Protein AF-A0A922PU15-F1 (afdb_monomer_lite)

Sequence (54 aa):
MGTLLKLLTKKEYFVCPNCHEHYEFSHSQVKGMLKKYGHINCYYCRTELKQIDE

Secondary structure (DSSP, 8-state):
--SSGGGSS-EEEEE-TTT--EEEEEHHHHHHHHHHHSS-B-TTT-PBPEEE--

Structure (mmCIF, N/CA/C/O backbone):
data_AF-A0A922PU15-F1
#
_entry.id   AF-A0A922PU15-F1
#
loop_
_atom_site.group_PDB
_atom_site.id
_atom_site.type_symbol
_atom_site.label_atom_id
_atom_site.label_alt_id
_atom_site.label_comp_id
_atom_site.label_asym_id
_atom_site.label_entity_id
_atom_site.label_seq_id
_atom_site.pdbx_PDB_ins_code
_atom_site.Cartn_x
_atom_site.Cartn_y
_atom_site.Cartn_z
_atom_site.occupancy
_atom_site.B_iso_or_equiv
_atom_site.auth_seq_id
_atom_site.auth_comp_id
_atom_site.auth_asym_id
_atom_site.auth_atom_id
_atom_site.pdbx_PDB_model_num
ATOM 1 N N . MET A 1 1 ? -6.959 15.585 26.949 1.00 44.25 1 MET A N 1
ATOM 2 C CA . MET A 1 1 ? -7.300 15.551 25.506 1.00 44.25 1 MET A CA 1
ATOM 3 C C . MET A 1 1 ? -6.018 15.582 24.658 1.00 44.25 1 MET A C 1
ATOM 5 O O . MET A 1 1 ? -5.782 16.554 23.961 1.00 44.25 1 MET A O 1
ATOM 9 N N . GLY A 1 2 ? -5.138 14.572 24.755 1.00 45.16 2 GLY A N 1
ATOM 10 C CA . GLY A 1 2 ? -3.756 14.677 24.232 1.00 45.16 2 GLY A CA 1
ATOM 11 C C . GLY A 1 2 ? -3.319 13.617 23.215 1.00 45.16 2 GLY A C 1
ATOM 12 O O . GLY A 1 2 ? -2.217 13.709 22.687 1.00 45.16 2 GLY A O 1
ATOM 13 N N . THR A 1 3 ? -4.149 12.613 22.924 1.00 49.84 3 THR A N 1
ATOM 14 C CA . THR A 1 3 ? -3.704 11.413 22.185 1.00 49.84 3 THR A CA 1
ATOM 15 C C . THR A 1 3 ? -4.139 11.385 20.715 1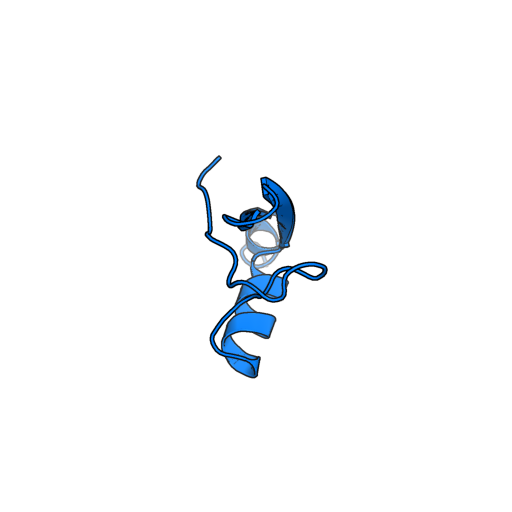.00 49.84 3 THR A C 1
ATOM 17 O O . THR A 1 3 ? -3.607 10.599 19.940 1.00 49.84 3 THR A O 1
ATOM 20 N N . LEU A 1 4 ? -5.065 12.262 20.302 1.00 49.72 4 LEU A N 1
ATOM 21 C CA . LEU A 1 4 ? -5.562 12.334 18.917 1.00 49.72 4 LEU A CA 1
ATOM 22 C C . LEU A 1 4 ? -4.632 13.117 17.975 1.00 49.72 4 LEU A C 1
ATOM 24 O O . LEU A 1 4 ? -4.545 12.789 16.797 1.00 49.72 4 LEU A O 1
ATOM 28 N N . LEU A 1 5 ? -3.889 14.105 18.487 1.00 50.09 5 LEU A N 1
ATOM 29 C CA . LEU A 1 5 ? -3.042 14.979 17.662 1.00 50.09 5 LEU A CA 1
ATOM 30 C C . LEU A 1 5 ? -1.773 14.296 17.128 1.00 50.09 5 LEU A C 1
ATOM 32 O O . LEU A 1 5 ? -1.308 14.649 16.052 1.00 50.09 5 LEU A O 1
ATOM 36 N N . LYS A 1 6 ? -1.239 13.280 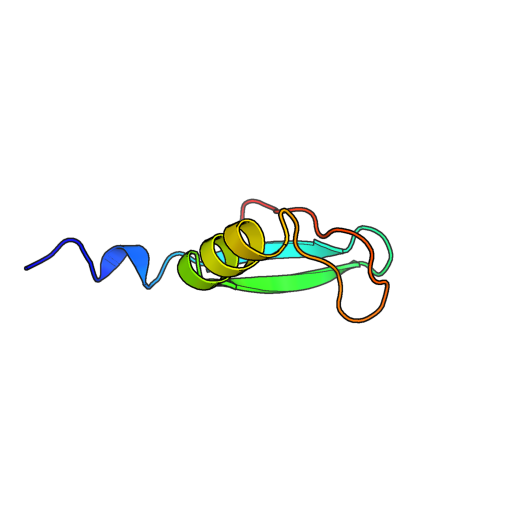17.820 1.00 47.41 6 LYS A N 1
ATOM 37 C CA . LYS A 1 6 ? -0.031 12.552 17.377 1.00 47.41 6 LYS A CA 1
ATOM 38 C C . LYS A 1 6 ? -0.273 11.566 16.228 1.00 47.41 6 LYS A C 1
ATOM 40 O O . LYS A 1 6 ? 0.673 11.197 15.546 1.00 47.41 6 LYS A O 1
ATOM 45 N N . LEU A 1 7 ? -1.518 11.144 16.001 1.00 50.84 7 LEU A N 1
ATOM 46 C CA . LEU A 1 7 ? -1.878 10.301 14.852 1.00 50.84 7 LEU A CA 1
ATOM 47 C C . LEU A 1 7 ? -2.118 11.121 13.576 1.00 50.84 7 LEU A C 1
ATOM 49 O O . LEU A 1 7 ? -2.137 10.548 12.491 1.00 50.84 7 LEU A O 1
ATOM 53 N N . LEU A 1 8 ? -2.291 12.442 13.697 1.00 52.41 8 LEU A N 1
ATOM 54 C CA . LEU A 1 8 ? -2.527 13.334 12.558 1.00 52.41 8 LEU A CA 1
ATOM 55 C C . LEU A 1 8 ? -1.246 13.676 11.787 1.00 52.41 8 LEU A C 1
ATOM 57 O O . LEU A 1 8 ? -1.336 14.126 10.651 1.00 52.41 8 LEU A O 1
ATOM 61 N N . THR A 1 9 ? 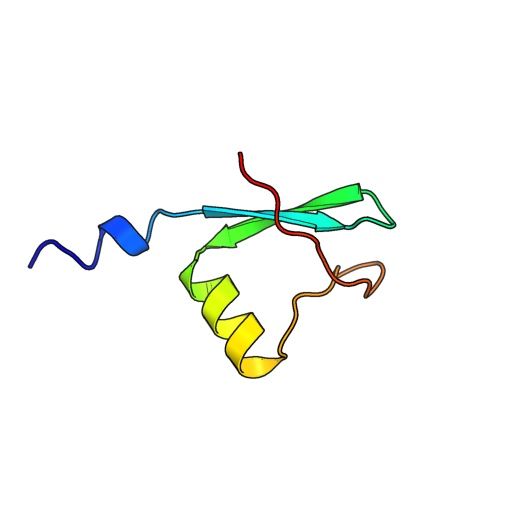-0.069 13.457 12.375 1.00 66.12 9 THR A N 1
ATOM 62 C CA . THR A 1 9 ? 1.221 13.815 11.766 1.00 66.12 9 THR A CA 1
ATOM 63 C C . THR A 1 9 ? 2.035 12.623 11.276 1.00 66.12 9 THR A C 1
ATOM 65 O O . THR A 1 9 ? 3.075 12.836 10.659 1.00 66.12 9 THR A O 1
ATOM 68 N N . LYS A 1 10 ? 1.595 11.377 11.513 1.00 80.88 10 LYS A N 1
ATOM 69 C CA . LYS A 1 10 ? 2.301 10.213 10.967 1.00 80.88 10 LYS A CA 1
ATOM 70 C C . LYS A 1 10 ? 2.007 10.104 9.470 1.00 80.88 10 LYS A C 1
ATOM 72 O O . LYS A 1 10 ? 0.878 9.800 9.072 1.00 80.88 10 LYS A O 1
ATOM 77 N N . LYS A 1 11 ? 3.033 10.391 8.676 1.00 88.88 11 LYS A N 1
ATOM 78 C CA . LYS A 1 11 ? 3.065 10.162 7.235 1.00 88.88 11 LYS A CA 1
ATOM 79 C C . LYS A 1 11 ? 3.490 8.723 6.965 1.00 88.88 11 LYS A C 1
ATOM 81 O O . LYS A 1 11 ? 4.254 8.139 7.732 1.00 88.88 11 LYS A O 1
ATOM 86 N N . GLU A 1 12 ? 2.955 8.162 5.898 1.00 92.44 12 GLU A N 1
ATOM 87 C CA . GLU A 1 12 ? 3.336 6.869 5.353 1.00 92.44 12 GLU A CA 1
ATOM 88 C C . GLU A 1 12 ? 3.741 7.079 3.897 1.00 92.44 12 GLU A C 1
ATOM 90 O O . GLU A 1 12 ? 3.032 7.745 3.132 1.00 92.44 12 GLU A O 1
ATOM 95 N N . TYR A 1 13 ? 4.893 6.524 3.534 1.00 95.06 13 TYR A N 1
ATOM 96 C CA . TYR A 1 13 ? 5.479 6.678 2.214 1.00 95.06 13 TYR A CA 1
ATOM 97 C C . TYR A 1 13 ? 5.278 5.411 1.407 1.00 95.06 13 TYR A C 1
ATOM 99 O O . TYR A 1 13 ? 5.365 4.296 1.920 1.00 95.06 13 TYR A O 1
ATOM 107 N N . PHE A 1 14 ? 4.992 5.590 0.127 1.00 95.81 14 PHE A N 1
ATOM 108 C CA . PHE A 1 14 ? 4.747 4.499 -0.794 1.00 95.81 14 PHE A CA 1
ATOM 109 C C . PHE A 1 14 ? 5.490 4.741 -2.099 1.00 95.81 14 PHE A C 1
ATOM 111 O O . PHE A 1 14 ? 5.621 5.877 -2.547 1.00 95.81 14 PHE A O 1
ATOM 118 N N . VAL A 1 15 ? 5.908 3.662 -2.750 1.00 97.06 15 VAL A N 1
ATOM 119 C CA . VAL A 1 15 ? 6.520 3.701 -4.077 1.00 97.06 15 VAL A CA 1
ATOM 120 C C . VAL A 1 15 ? 5.799 2.751 -5.024 1.00 97.06 15 VAL A C 1
ATOM 122 O O . VAL A 1 15 ? 5.439 1.624 -4.666 1.00 97.06 15 VAL A O 1
ATOM 125 N N . CYS A 1 16 ? 5.569 3.200 -6.256 1.00 97.44 16 CYS A N 1
ATOM 126 C CA . CYS A 1 16 ? 5.102 2.327 -7.323 1.00 97.44 16 CYS A CA 1
ATOM 127 C C . CYS A 1 16 ? 6.278 1.491 -7.848 1.00 97.44 16 CYS A C 1
ATOM 129 O O . CYS A 1 16 ? 7.226 2.064 -8.380 1.00 97.44 16 CYS A O 1
ATOM 131 N N . PRO A 1 17 ? 6.228 0.151 -7.800 1.00 96.00 17 PRO A N 1
ATOM 132 C CA . PRO A 1 17 ? 7.328 -0.678 -8.294 1.00 96.00 17 PRO A CA 1
ATOM 133 C C . PRO A 1 17 ? 7.458 -0.684 -9.827 1.00 96.00 17 PRO A C 1
ATOM 135 O O . PRO A 1 17 ? 8.433 -1.217 -10.338 1.00 96.00 17 PRO A O 1
ATOM 138 N N . ASN A 1 18 ? 6.477 -0.144 -10.561 1.00 96.50 18 ASN A N 1
ATOM 139 C CA . ASN A 1 18 ? 6.476 -0.143 -12.026 1.00 96.50 18 ASN A CA 1
ATOM 140 C C . ASN A 1 18 ? 7.002 1.171 -12.624 1.00 96.50 18 ASN A C 1
ATOM 142 O O . ASN A 1 18 ? 7.858 1.151 -13.500 1.00 96.50 18 ASN A O 1
ATOM 146 N N . CYS A 1 19 ? 6.494 2.319 -12.159 1.00 96.38 19 CYS A N 1
ATOM 147 C CA . CYS A 1 19 ? 6.925 3.638 -12.643 1.00 96.38 19 CYS A CA 1
ATOM 148 C C . CYS A 1 19 ? 7.822 4.404 -11.667 1.00 96.38 19 CYS A C 1
ATOM 150 O O . CYS A 1 19 ? 8.234 5.511 -11.991 1.00 96.38 19 CYS A O 1
ATOM 152 N N . HIS A 1 20 ? 8.110 3.842 -10.489 1.00 95.38 20 HIS A N 1
ATOM 153 C CA . HIS A 1 20 ? 8.934 4.458 -9.440 1.00 95.38 20 HIS A CA 1
ATOM 154 C C . HIS A 1 20 ? 8.407 5.801 -8.905 1.00 95.38 20 HIS A C 1
ATOM 156 O O . HIS A 1 20 ? 9.146 6.562 -8.284 1.00 95.38 20 HIS A O 1
ATOM 162 N N . GLU A 1 21 ? 7.115 6.078 -9.101 1.00 96.25 21 GLU A N 1
ATOM 163 C CA . GLU A 1 21 ? 6.454 7.248 -8.523 1.00 96.25 21 GLU A CA 1
ATOM 164 C C . GLU A 1 21 ? 6.336 7.103 -7.002 1.00 96.25 21 GLU A C 1
ATOM 166 O O . GLU A 1 21 ? 5.958 6.034 -6.507 1.00 96.25 21 GLU A O 1
ATOM 171 N N . HIS A 1 22 ? 6.630 8.183 -6.280 1.00 95.44 22 HIS A N 1
ATOM 172 C CA . HIS A 1 22 ? 6.571 8.234 -4.823 1.00 95.44 22 HIS A CA 1
ATOM 173 C C . HIS A 1 22 ? 5.288 8.922 -4.365 1.00 95.44 22 HIS A C 1
ATOM 175 O O . HIS A 1 22 ? 4.849 9.915 -4.942 1.00 95.44 22 HIS A O 1
ATOM 181 N N . TYR A 1 23 ? 4.700 8.401 -3.298 1.00 94.19 23 TYR A N 1
ATOM 182 C CA . TYR A 1 23 ? 3.473 8.913 -2.716 1.00 94.19 23 TYR A CA 1
ATOM 183 C C . TYR A 1 23 ? 3.645 9.110 -1.222 1.00 94.19 23 TYR A C 1
ATOM 185 O O . TYR A 1 23 ? 4.251 8.290 -0.535 1.00 94.19 23 TYR A O 1
ATOM 193 N N . GLU A 1 24 ? 3.043 10.180 -0.727 1.00 94.69 24 GLU A N 1
ATOM 194 C CA . GLU A 1 24 ? 2.964 10.486 0.688 1.00 94.69 24 GLU A CA 1
ATOM 195 C C . GLU A 1 24 ? 1.491 10.550 1.085 1.00 94.69 24 GLU A C 1
ATOM 197 O O . GLU A 1 24 ? 0.703 11.298 0.497 1.00 94.69 24 GLU A O 1
ATOM 202 N N . PHE A 1 25 ? 1.113 9.764 2.087 1.00 91.81 25 PHE A N 1
ATOM 203 C CA . PHE A 1 25 ? -0.238 9.763 2.629 1.00 91.81 25 PHE A CA 1
ATOM 204 C C . PHE A 1 25 ? -0.205 9.921 4.143 1.00 91.81 25 PHE A C 1
ATOM 206 O O . PHE A 1 25 ? 0.720 9.486 4.823 1.00 91.81 25 PHE A O 1
ATOM 213 N N . SER A 1 26 ? -1.260 10.506 4.703 1.00 91.56 26 SER A N 1
ATOM 214 C CA . SER A 1 26 ? -1.487 10.410 6.145 1.00 91.56 26 SER A CA 1
ATOM 215 C C . SER A 1 26 ? -1.956 9.005 6.523 1.00 91.56 26 SER A C 1
ATOM 217 O O . SER A 1 26 ? -2.716 8.369 5.785 1.00 91.56 26 SER A O 1
ATOM 219 N N . HIS A 1 27 ? -1.609 8.563 7.731 1.00 90.25 27 HIS A N 1
ATOM 220 C CA . HIS A 1 27 ? -2.065 7.280 8.286 1.00 90.25 27 HIS A CA 1
ATOM 221 C C . HIS A 1 27 ? -3.590 7.083 8.214 1.00 90.25 27 HIS A C 1
ATOM 223 O O . HIS A 1 27 ? -4.101 5.993 7.951 1.00 90.25 27 HIS A O 1
ATOM 229 N N . SE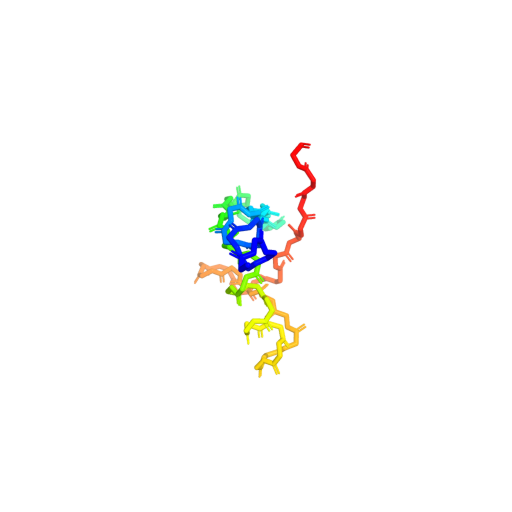R A 1 28 ? -4.353 8.160 8.421 1.00 90.56 28 SER A N 1
ATOM 230 C CA . SER A 1 28 ? -5.818 8.143 8.319 1.00 90.56 28 SER A CA 1
ATOM 231 C C . SER A 1 28 ? -6.306 7.893 6.888 1.00 90.56 28 SER A C 1
ATOM 233 O O . SER A 1 28 ? -7.279 7.159 6.698 1.00 90.56 28 SER A O 1
ATOM 235 N N . GLN A 1 29 ? -5.636 8.465 5.882 1.00 91.44 29 GLN A N 1
ATOM 236 C CA . GLN A 1 29 ? -5.951 8.212 4.473 1.00 91.44 29 GLN A CA 1
ATOM 237 C C . GLN A 1 29 ? -5.638 6.767 4.096 1.00 91.44 29 GLN A C 1
ATOM 239 O O . GLN A 1 29 ? -6.494 6.109 3.508 1.00 91.44 29 GLN A O 1
ATOM 244 N N . VAL A 1 30 ? -4.468 6.251 4.483 1.00 92.38 30 VAL A N 1
ATOM 245 C CA . VAL A 1 30 ? -4.063 4.859 4.223 1.00 92.38 30 VAL A CA 1
ATOM 246 C C . VAL A 1 30 ? -5.070 3.889 4.823 1.00 92.38 30 VAL A C 1
ATOM 248 O O . VAL A 1 30 ? -5.631 3.066 4.103 1.00 92.38 30 VAL A O 1
ATOM 251 N N . LYS A 1 31 ? -5.415 4.047 6.107 1.00 92.81 31 LYS A N 1
ATOM 252 C CA . LYS A 1 31 ? -6.464 3.237 6.746 1.00 92.81 31 LYS A CA 1
ATOM 253 C C . LYS A 1 31 ? -7.804 3.320 6.020 1.00 92.81 31 LYS A C 1
ATOM 255 O O . LYS A 1 31 ? -8.474 2.300 5.871 1.00 92.81 31 LYS A O 1
ATOM 260 N N . GLY A 1 32 ? -8.207 4.511 5.581 1.00 93.75 32 GLY A N 1
ATOM 261 C CA . GLY A 1 32 ? -9.442 4.705 4.821 1.00 93.75 32 GLY A CA 1
ATOM 262 C C . GLY A 1 32 ? -9.431 3.969 3.480 1.00 93.75 32 GLY A C 1
ATOM 263 O O . GLY A 1 32 ? -10.403 3.293 3.142 1.00 93.75 32 GLY A O 1
ATOM 264 N N . MET A 1 33 ? -8.323 4.054 2.741 1.00 93.06 33 MET A N 1
ATOM 265 C CA . MET A 1 33 ? -8.143 3.381 1.453 1.00 93.06 33 MET A CA 1
ATOM 266 C C . MET A 1 33 ? -8.086 1.863 1.612 1.00 93.06 33 MET A C 1
ATOM 268 O O . MET A 1 33 ? -8.839 1.166 0.937 1.00 93.06 33 MET A O 1
ATOM 272 N N . LEU A 1 34 ? -7.289 1.352 2.552 1.00 93.62 34 LEU A N 1
ATOM 273 C CA . LEU A 1 34 ? -7.195 -0.083 2.833 1.00 93.62 34 LEU A CA 1
ATOM 274 C C . LEU A 1 34 ? -8.535 -0.656 3.302 1.00 93.62 34 LEU A C 1
ATOM 276 O O . LEU A 1 34 ? -8.938 -1.720 2.847 1.00 93.62 34 LEU A O 1
ATOM 280 N N . LYS A 1 35 ? -9.289 0.065 4.142 1.00 95.38 35 LYS A N 1
ATOM 281 C CA . LYS A 1 35 ? -10.630 -0.374 4.558 1.00 95.38 35 LYS A CA 1
ATOM 282 C C . LYS A 1 35 ? -11.611 -0.448 3.384 1.00 95.38 35 LYS A C 1
ATOM 284 O O . LYS A 1 35 ? -12.486 -1.308 3.385 1.00 95.38 35 LYS A O 1
ATOM 289 N N . LYS A 1 36 ? -11.510 0.471 2.420 1.00 94.69 36 LYS A N 1
ATOM 290 C CA . LYS A 1 36 ? -12.445 0.561 1.290 1.00 94.69 36 LYS A CA 1
ATOM 291 C C . LYS A 1 36 ? -12.085 -0.375 0.134 1.00 94.69 36 LYS A C 1
ATOM 293 O O . LYS A 1 36 ? -12.988 -0.920 -0.490 1.00 94.69 36 LYS A O 1
ATOM 298 N N . TYR A 1 37 ? -10.798 -0.526 -0.165 1.00 92.94 37 TYR A N 1
ATOM 299 C CA . TYR A 1 37 ? -10.312 -1.198 -1.374 1.00 92.94 37 TYR A CA 1
ATOM 300 C C . TYR A 1 37 ? -9.399 -2.400 -1.093 1.00 92.94 37 TYR A C 1
ATOM 302 O O . TYR A 1 37 ? -9.142 -3.185 -1.998 1.00 92.94 37 TYR A O 1
ATOM 310 N N . GLY A 1 38 ? -8.894 -2.560 0.132 1.00 94.25 38 GLY A N 1
ATOM 311 C CA . GLY A 1 38 ? -7.948 -3.616 0.515 1.00 94.25 38 GLY A CA 1
ATOM 312 C C . GLY A 1 38 ? -6.488 -3.332 0.143 1.00 94.25 38 GLY A C 1
ATOM 313 O O . GLY A 1 38 ? -5.597 -3.846 0.805 1.00 94.25 38 GLY A O 1
ATOM 314 N N . HIS A 1 39 ? -6.244 -2.485 -0.856 1.00 92.69 39 HIS A N 1
ATOM 315 C CA . HIS A 1 39 ? -4.916 -2.109 -1.348 1.00 92.69 39 HIS A CA 1
ATOM 316 C C . HIS A 1 39 ? -4.900 -0.648 -1.826 1.00 92.69 39 HIS A C 1
ATOM 318 O O . HIS A 1 39 ? -5.947 -0.001 -1.939 1.00 92.69 39 HIS A O 1
ATOM 324 N N . ILE A 1 40 ? -3.710 -0.122 -2.125 1.00 94.81 40 ILE A N 1
ATOM 325 C CA . ILE A 1 40 ? -3.515 1.225 -2.679 1.00 94.81 40 ILE A CA 1
ATOM 326 C C . ILE A 1 40 ? -2.813 1.079 -4.027 1.00 94.81 40 ILE A C 1
ATOM 328 O O . ILE A 1 40 ? -1.756 0.466 -4.102 1.00 94.81 40 ILE A O 1
ATOM 332 N N . ASN A 1 41 ? -3.387 1.652 -5.086 1.00 95.31 41 ASN A N 1
ATOM 333 C CA . ASN A 1 41 ? -2.844 1.551 -6.441 1.00 95.31 41 ASN A CA 1
ATOM 334 C C . ASN A 1 41 ? -2.233 2.869 -6.911 1.00 95.31 41 ASN A C 1
ATOM 336 O O . ASN A 1 41 ? -2.741 3.949 -6.613 1.00 95.31 41 ASN A O 1
ATOM 340 N N . CYS A 1 42 ? -1.193 2.761 -7.732 1.00 96.00 42 CYS A N 1
ATOM 341 C CA . CYS A 1 42 ? -0.615 3.866 -8.478 1.00 96.00 42 CYS A CA 1
ATOM 342 C C . CYS A 1 42 ? -1.667 4.524 -9.380 1.00 96.00 42 CYS A C 1
ATOM 344 O O . CYS A 1 42 ? -2.387 3.837 -10.114 1.00 96.00 42 CYS A O 1
ATOM 346 N N . TYR A 1 43 ? -1.720 5.859 -9.383 1.00 93.56 43 TYR A N 1
ATOM 347 C CA . TYR A 1 43 ? -2.650 6.604 -10.239 1.00 93.56 43 TYR A CA 1
ATOM 348 C C . TYR A 1 43 ? -2.378 6.400 -11.733 1.00 93.56 43 TYR A C 1
ATOM 350 O O . TYR A 1 43 ? -3.322 6.398 -12.519 1.00 93.56 43 TYR A O 1
ATOM 358 N N . TYR A 1 44 ? -1.116 6.179 -12.109 1.00 94.62 44 TYR A N 1
ATOM 359 C CA . TYR A 1 44 ? -0.692 6.051 -13.504 1.00 94.62 44 TYR A CA 1
ATOM 360 C C . TYR A 1 44 ? -0.726 4.604 -13.994 1.00 94.62 44 TYR A C 1
ATOM 362 O O . TYR A 1 44 ? -1.345 4.300 -15.008 1.00 94.62 44 TYR A O 1
ATOM 370 N N . CYS A 1 45 ? -0.080 3.695 -13.262 1.00 94.69 45 CYS A N 1
ATOM 371 C CA . CYS A 1 45 ? 0.106 2.314 -13.712 1.00 94.69 45 CYS A CA 1
ATOM 372 C C . CYS A 1 45 ? -0.948 1.346 -13.188 1.00 94.69 45 CYS A C 1
ATOM 374 O O . CYS A 1 45 ? -0.971 0.197 -13.616 1.00 94.69 45 CYS A O 1
ATOM 376 N N . ARG A 1 46 ? -1.779 1.769 -12.224 1.00 94.44 46 ARG A N 1
ATOM 377 C CA . ARG A 1 46 ? -2.755 0.915 -11.524 1.00 94.44 46 ARG A CA 1
ATOM 378 C C . ARG A 1 46 ? -2.143 -0.265 -10.754 1.00 94.44 46 ARG A C 1
ATOM 380 O O . ARG A 1 46 ? -2.890 -1.031 -10.160 1.00 94.44 46 ARG A O 1
ATOM 387 N N . THR A 1 47 ? -0.816 -0.379 -10.724 1.00 96.12 47 THR A N 1
ATOM 388 C CA . THR A 1 47 ? -0.058 -1.338 -9.914 1.00 96.12 47 THR A CA 1
ATOM 389 C C . THR A 1 47 ? -0.182 -1.008 -8.433 1.00 96.12 47 THR A C 1
ATOM 391 O O . THR A 1 47 ? -0.164 0.168 -8.063 1.00 96.12 47 THR A O 1
ATOM 394 N N . GLU A 1 48 ? -0.264 -2.039 -7.596 1.00 96.44 48 GLU A N 1
ATOM 395 C CA . GLU A 1 48 ? -0.255 -1.890 -6.144 1.00 96.44 48 GLU A CA 1
ATOM 396 C C . GLU A 1 48 ? 1.038 -1.212 -5.670 1.00 96.44 48 GLU A C 1
ATOM 398 O O . GLU A 1 48 ? 2.149 -1.565 -6.081 1.00 96.44 48 GLU A O 1
ATOM 403 N N . LEU A 1 49 ? 0.874 -0.193 -4.831 1.00 96.75 49 LEU A N 1
ATOM 404 C CA . LEU A 1 49 ? 1.968 0.550 -4.230 1.00 96.75 49 LEU A CA 1
ATOM 405 C C . LEU A 1 49 ? 2.578 -0.240 -3.075 1.00 96.75 49 LEU 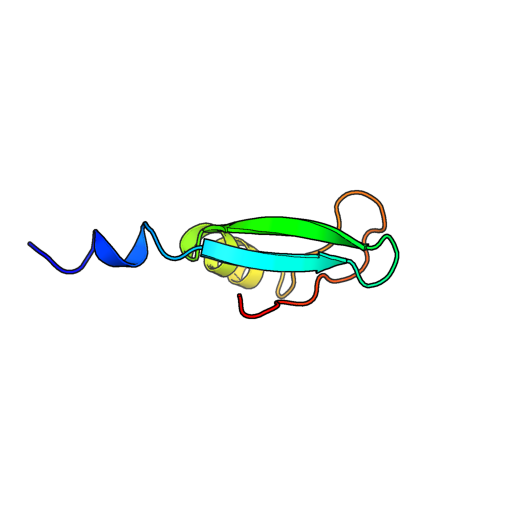A C 1
ATOM 407 O O . LEU A 1 49 ? 1.869 -0.879 -2.300 1.00 96.75 49 LEU A O 1
ATOM 411 N N . LYS A 1 50 ? 3.894 -0.128 -2.907 1.00 96.12 50 LYS A N 1
ATOM 412 C CA . LYS A 1 50 ? 4.607 -0.715 -1.771 1.00 96.12 50 LYS A CA 1
ATOM 413 C C . LYS A 1 50 ? 4.899 0.355 -0.738 1.00 96.12 50 LYS A C 1
ATOM 415 O O . LYS A 1 50 ? 5.464 1.386 -1.091 1.00 96.12 50 LYS A O 1
ATOM 420 N N . GLN A 1 51 ? 4.522 0.101 0.511 1.00 94.50 51 GLN A N 1
ATOM 421 C CA . GLN A 1 51 ? 4.921 0.953 1.622 1.00 94.50 51 GLN A CA 1
ATOM 422 C C . GLN A 1 51 ? 6.433 0.852 1.821 1.00 94.50 51 GLN A C 1
ATOM 424 O O . GLN A 1 51 ? 7.000 -0.240 1.737 1.00 94.50 51 GLN A O 1
ATOM 429 N N . ILE A 1 52 ? 7.064 1.989 2.071 1.00 92.75 52 ILE A N 1
ATOM 430 C CA . ILE A 1 52 ? 8.468 2.087 2.447 1.00 92.75 52 ILE A CA 1
ATOM 431 C C . ILE A 1 52 ? 8.553 2.810 3.788 1.00 92.75 52 ILE A C 1
ATOM 433 O O . ILE A 1 52 ? 7.782 3.736 4.058 1.00 92.75 52 ILE A O 1
ATOM 437 N N . ASP A 1 53 ? 9.463 2.345 4.635 1.00 79.44 53 ASP A N 1
ATOM 438 C CA . ASP A 1 53 ? 9.843 3.063 5.844 1.00 79.44 53 ASP A CA 1
ATOM 439 C C . ASP A 1 53 ? 10.807 4.192 5.439 1.00 79.44 53 ASP A C 1
ATOM 441 O O . ASP A 1 53 ? 11.660 3.982 4.573 1.00 79.44 53 ASP A O 1
ATOM 445 N N . GLU A 1 54 ? 10.619 5.390 6.004 1.00 58.00 54 GLU A N 1
A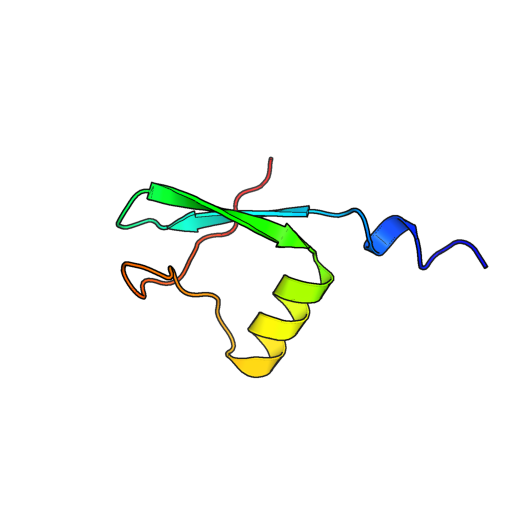TOM 446 C CA . GLU A 1 54 ? 11.578 6.501 5.859 1.00 58.00 54 GLU A CA 1
ATOM 447 C C . GLU A 1 54 ? 12.888 6.179 6.594 1.00 58.00 54 GLU A C 1
ATOM 449 O O . GLU A 1 54 ? 12.805 5.672 7.741 1.00 58.00 54 GLU A O 1
#

Radius of gyration: 12.41 Å; chains: 1; bounding box: 24×19×39 Å

Foldseek 3Di:
DPDVVVQQPDWWWWAAPPPRDIDIDRPVVQVVCCVVPVFDADPPPRGTIDIDDD

pLDDT: mean 85.8, std 16.92, range [44.25, 97.44]

Organism: NCBI:txid1423794